Protein AF-C7NSZ3-F1 (afdb_monomer_lite)

Structure (mmCIF, N/CA/C/O backbone):
data_AF-C7NSZ3-F1
#
_entry.id   AF-C7NSZ3-F1
#
loop_
_atom_site.group_PDB
_atom_site.id
_atom_site.type_symbol
_atom_site.label_atom_id
_atom_site.label_alt_id
_atom_site.label_comp_id
_atom_site.label_asym_id
_atom_site.label_entity_id
_atom_site.label_seq_id
_atom_site.pdbx_PDB_ins_code
_atom_site.Cartn_x
_atom_site.Cartn_y
_atom_site.Cartn_z
_atom_site.occupancy
_atom_site.B_iso_or_equiv
_atom_site.auth_seq_id
_atom_site.auth_comp_id
_atom_site.auth_asym_id
_atom_site.auth_atom_id
_atom_site.pdbx_PDB_model_num
ATOM 1 N N . MET A 1 1 ? -11.173 15.236 -11.458 1.00 35.41 1 MET A N 1
ATOM 2 C CA . MET A 1 1 ? -10.555 14.365 -12.477 1.00 35.41 1 MET A CA 1
ATOM 3 C C . MET A 1 1 ? -10.886 12.949 -12.051 1.00 35.41 1 MET A C 1
ATOM 5 O O . MET A 1 1 ? -10.519 12.600 -10.938 1.00 35.41 1 MET A O 1
ATOM 9 N N . SER A 1 2 ? -11.686 12.204 -12.820 1.00 38.69 2 SER A N 1
ATOM 10 C CA . SER A 1 2 ? -11.991 10.809 -12.476 1.00 38.69 2 SER A CA 1
ATOM 11 C C . SER A 1 2 ? -10.701 10.006 -12.573 1.00 38.69 2 SER A C 1
ATOM 13 O O . SER A 1 2 ? -10.133 9.901 -13.657 1.00 38.69 2 SER A O 1
ATOM 15 N N . GLN A 1 3 ? -10.204 9.512 -11.442 1.00 46.88 3 GLN A N 1
ATOM 16 C CA . GLN A 1 3 ? -9.100 8.564 -11.431 1.00 46.88 3 GLN A CA 1
ATOM 17 C C . GLN A 1 3 ? -9.651 7.245 -11.975 1.00 46.88 3 GLN A C 1
ATOM 19 O O . GLN A 1 3 ? -10.515 6.625 -11.355 1.00 46.88 3 GLN A O 1
ATOM 24 N N . ASN A 1 4 ? -9.226 6.868 -13.181 1.00 46.34 4 ASN A N 1
ATOM 25 C CA . ASN A 1 4 ? -9.561 5.569 -13.745 1.00 46.34 4 ASN A CA 1
ATOM 26 C C . ASN A 1 4 ? -8.873 4.509 -12.882 1.00 46.34 4 ASN A C 1
ATOM 28 O O . ASN A 1 4 ? -7.647 4.410 -12.876 1.00 46.34 4 ASN A O 1
ATOM 32 N N . ARG A 1 5 ? -9.676 3.753 -12.130 1.00 49.12 5 ARG A N 1
ATOM 33 C CA . ARG A 1 5 ? -9.263 2.516 -11.465 1.00 49.12 5 ARG A CA 1
ATOM 34 C C . ARG A 1 5 ? -8.541 1.626 -12.492 1.00 49.12 5 ARG A C 1
ATOM 36 O O . ARG A 1 5 ? -9.009 1.576 -13.636 1.00 49.12 5 ARG A O 1
ATOM 43 N N . PRO A 1 6 ? -7.435 0.943 -12.139 1.00 54.84 6 PRO A N 1
ATOM 44 C CA . PRO A 1 6 ? -6.900 -0.103 -13.003 1.00 54.84 6 PRO A CA 1
ATOM 45 C C . PRO A 1 6 ? -8.032 -1.078 -13.349 1.00 54.84 6 PRO A C 1
ATOM 47 O O . PRO A 1 6 ? -8.840 -1.421 -12.486 1.00 54.84 6 PRO A O 1
ATOM 50 N N . ALA A 1 7 ? -8.152 -1.435 -14.630 1.00 50.66 7 ALA A N 1
ATOM 51 C CA . ALA A 1 7 ? -9.248 -2.272 -15.107 1.00 50.66 7 ALA A CA 1
ATOM 52 C C . ALA A 1 7 ? -9.309 -3.574 -14.291 1.00 50.66 7 ALA A C 1
ATOM 54 O O . ALA A 1 7 ? -8.304 -4.279 -14.180 1.00 50.66 7 ALA A O 1
ATOM 55 N N . GLU A 1 8 ? -10.479 -3.867 -13.715 1.00 47.56 8 GLU A N 1
ATOM 56 C CA . GLU A 1 8 ? -10.767 -5.158 -13.086 1.00 47.56 8 GLU A CA 1
ATOM 57 C C . GLU A 1 8 ? -10.523 -6.258 -14.130 1.00 47.56 8 GLU A C 1
ATOM 59 O O . GLU A 1 8 ? -11.119 -6.191 -15.208 1.00 47.56 8 GLU A O 1
ATOM 64 N N . PRO A 1 9 ? -9.626 -7.229 -13.896 1.00 43.59 9 PRO A N 1
ATOM 65 C CA . PRO A 1 9 ? -9.536 -8.380 -14.774 1.00 43.59 9 PRO A CA 1
ATOM 66 C C . PRO A 1 9 ? -10.782 -9.251 -14.600 1.00 43.59 9 PRO A C 1
ATOM 68 O O . PRO A 1 9 ? -11.304 -9.390 -13.492 1.00 43.59 9 PRO A O 1
ATOM 71 N N . ASP A 1 10 ? -11.222 -9.868 -15.694 1.00 39.72 10 ASP A N 1
ATOM 72 C CA . ASP A 1 10 ? -12.120 -11.016 -15.631 1.00 39.72 10 ASP A CA 1
ATOM 73 C C . ASP A 1 10 ? -11.449 -12.099 -14.773 1.00 39.72 10 ASP A C 1
ATOM 75 O O . ASP A 1 10 ? -10.347 -12.563 -15.080 1.00 39.72 10 ASP A O 1
ATOM 79 N N . ILE A 1 11 ? -12.111 -12.483 -13.680 1.00 46.25 11 ILE A N 1
ATOM 80 C CA . ILE A 1 11 ? -11.620 -13.460 -12.692 1.00 46.25 11 ILE A CA 1
ATOM 81 C C . ILE A 1 11 ? -11.313 -14.824 -13.353 1.00 46.25 11 ILE A C 1
AT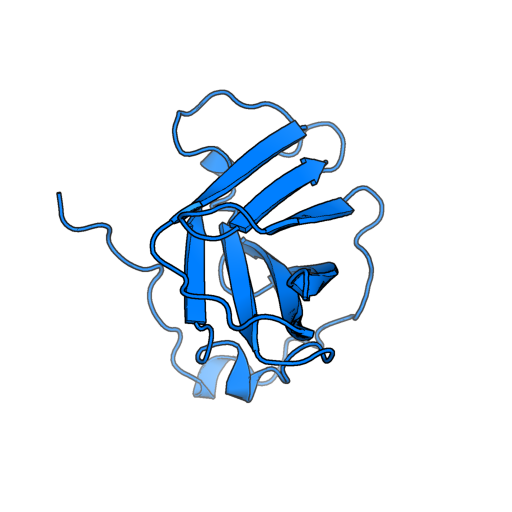OM 83 O O . ILE A 1 11 ? -10.488 -15.585 -12.851 1.00 46.25 11 ILE A O 1
ATOM 87 N N . ASP A 1 12 ? -11.885 -15.094 -14.530 1.00 37.03 12 ASP A N 1
ATOM 88 C CA . ASP A 1 12 ? -11.673 -16.319 -15.308 1.00 37.03 12 ASP A CA 1
ATOM 89 C C . ASP A 1 12 ? -10.321 -16.395 -16.059 1.00 37.03 12 ASP A C 1
ATOM 91 O O . ASP A 1 12 ? -9.962 -17.472 -16.531 1.00 37.03 12 ASP A O 1
ATOM 95 N N . GLU A 1 13 ? -9.527 -15.316 -16.152 1.00 42.22 13 GLU A N 1
ATOM 96 C CA . GLU A 1 13 ? -8.168 -15.363 -16.745 1.00 42.22 13 GLU A CA 1
ATOM 97 C C . GLU A 1 13 ? -7.037 -15.594 -15.718 1.00 42.22 13 GLU A C 1
ATOM 99 O O . GLU A 1 13 ? -5.865 -15.670 -16.091 1.00 42.22 13 GLU A O 1
ATOM 104 N N . LEU A 1 14 ? -7.346 -15.729 -14.422 1.00 43.81 14 LEU A N 1
ATOM 105 C CA . LEU A 1 14 ? -6.336 -15.826 -13.354 1.00 43.81 14 LEU A CA 1
ATOM 106 C C . LEU A 1 14 ? -5.859 -17.257 -13.042 1.00 43.81 14 LEU A C 1
ATOM 108 O O . LEU A 1 14 ? -5.052 -17.449 -12.135 1.00 43.81 14 LEU A O 1
ATOM 112 N N . SER A 1 15 ? -6.281 -18.272 -13.801 1.00 36.31 15 SER A N 1
ATOM 113 C CA . SER A 1 15 ? -6.084 -19.683 -13.430 1.00 36.31 15 SER A CA 1
ATOM 114 C C . SER A 1 15 ? -4.651 -20.235 -13.529 1.00 36.31 15 SER A C 1
ATOM 116 O O . SER A 1 15 ? -4.483 -21.443 -13.395 1.00 36.31 15 SER A O 1
ATOM 118 N N . ASP A 1 16 ? -3.621 -19.417 -13.766 1.00 36.19 16 ASP A N 1
ATOM 119 C CA . ASP A 1 16 ? -2.242 -19.922 -13.919 1.00 36.19 16 ASP A CA 1
ATOM 120 C C . ASP A 1 16 ? -1.144 -19.056 -13.277 1.00 36.19 16 ASP A C 1
ATOM 122 O O . ASP A 1 16 ? 0.047 -19.341 -13.427 1.00 36.19 16 ASP A O 1
ATOM 126 N N . THR A 1 17 ? -1.497 -18.018 -12.511 1.00 33.91 17 THR A N 1
ATOM 127 C CA . THR A 1 17 ? -0.481 -17.238 -11.788 1.00 33.91 17 THR A CA 1
ATOM 128 C C . THR A 1 17 ? -0.414 -17.728 -10.355 1.00 33.91 17 THR A C 1
ATOM 130 O O . THR A 1 17 ? -1.173 -17.302 -9.498 1.00 33.91 17 THR A O 1
ATOM 133 N N . THR A 1 18 ? 0.504 -18.652 -10.079 1.00 32.72 18 THR A N 1
ATOM 134 C CA . THR A 1 18 ? 0.884 -18.957 -8.697 1.00 32.72 18 THR A CA 1
ATOM 135 C C . THR A 1 18 ? 1.414 -17.669 -8.063 1.00 32.72 18 THR A C 1
ATOM 137 O O . THR A 1 18 ? 2.542 -17.270 -8.366 1.00 32.72 18 THR A O 1
ATOM 140 N N . VAL A 1 19 ? 0.628 -17.012 -7.202 1.00 37.75 19 VAL A N 1
ATOM 141 C CA . VAL A 1 19 ? 1.117 -15.915 -6.362 1.00 37.75 19 VAL A CA 1
ATOM 142 C C . VAL A 1 19 ? 2.162 -16.510 -5.430 1.00 37.75 19 VAL A C 1
ATOM 144 O O . VAL A 1 19 ? 1.874 -17.180 -4.440 1.00 37.75 19 VAL A O 1
ATOM 147 N N . GLN A 1 20 ? 3.433 -16.347 -5.791 1.00 34.34 20 GLN A N 1
ATOM 148 C CA . GLN A 1 20 ? 4.486 -16.582 -4.825 1.00 34.34 20 GLN A CA 1
ATOM 149 C C . GLN A 1 20 ? 4.372 -15.457 -3.801 1.00 34.34 20 GLN A C 1
ATOM 151 O O . GLN A 1 20 ? 4.587 -14.303 -4.156 1.00 34.34 20 GLN A O 1
ATOM 156 N N . HIS A 1 21 ? 4.141 -15.797 -2.528 1.00 38.66 21 HIS A N 1
ATOM 157 C CA . HIS A 1 21 ? 4.502 -14.969 -1.368 1.00 38.66 21 HIS A CA 1
ATOM 158 C C . HIS A 1 21 ? 6.031 -14.774 -1.296 1.00 38.66 21 HIS A C 1
ATOM 160 O O . HIS A 1 21 ? 6.687 -15.053 -0.293 1.00 38.66 21 HIS A O 1
ATOM 166 N N . LYS A 1 22 ? 6.641 -14.358 -2.404 1.00 39.41 22 LYS A N 1
ATOM 167 C CA . LYS A 1 22 ? 7.969 -13.791 -2.427 1.00 39.41 22 LYS A CA 1
ATOM 168 C C . LYS A 1 22 ? 7.767 -12.341 -2.043 1.00 39.41 22 LYS A C 1
ATOM 170 O O . LYS A 1 22 ? 7.246 -11.568 -2.835 1.00 39.41 22 LYS A O 1
ATOM 175 N N . THR A 1 23 ? 8.265 -11.966 -0.873 1.00 47.91 23 THR A N 1
ATOM 176 C CA . THR A 1 23 ? 8.949 -10.681 -0.765 1.00 47.91 23 THR A CA 1
ATOM 177 C C . THR A 1 23 ? 9.911 -10.621 -1.951 1.00 47.91 23 THR A C 1
ATOM 179 O O . THR A 1 23 ? 10.930 -11.319 -1.982 1.00 47.91 23 THR A O 1
ATOM 182 N N . GLY A 1 24 ? 9.504 -9.936 -3.023 1.00 50.69 24 GLY A N 1
ATOM 183 C CA . GLY A 1 24 ? 10.317 -9.829 -4.225 1.00 50.69 24 GLY A CA 1
ATOM 184 C C . GLY A 1 24 ? 11.647 -9.247 -3.781 1.00 50.69 24 GLY A C 1
ATOM 185 O O . GLY A 1 24 ? 11.653 -8.239 -3.084 1.00 50.69 24 GLY A O 1
ATOM 186 N N . SER A 1 25 ? 12.762 -9.916 -4.071 1.00 65.19 25 SER A N 1
ATOM 187 C CA . SER A 1 25 ? 14.085 -9.502 -3.600 1.00 65.19 25 SER A CA 1
ATOM 188 C C . SER A 1 25 ? 14.354 -8.049 -4.017 1.00 65.19 25 SER A C 1
ATOM 190 O O . SER A 1 25 ? 14.699 -7.810 -5.172 1.00 65.19 25 SER A O 1
ATOM 192 N N . GLY A 1 26 ? 14.140 -7.108 -3.089 1.00 83.19 26 GLY A N 1
ATOM 193 C CA . GLY A 1 26 ? 14.292 -5.662 -3.275 1.00 83.19 26 GLY A CA 1
ATOM 194 C C . GLY A 1 26 ? 13.029 -4.800 -3.100 1.00 83.19 26 GLY A C 1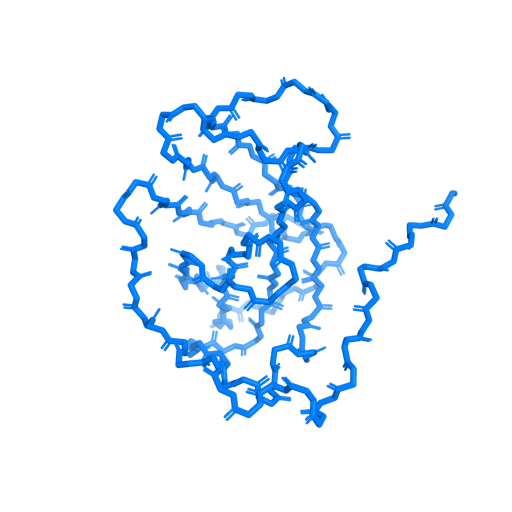
ATOM 195 O O . GLY A 1 26 ? 13.174 -3.586 -3.091 1.00 83.19 26 GLY A O 1
ATOM 196 N N . TYR A 1 27 ? 11.825 -5.365 -2.934 1.00 91.81 27 TYR A N 1
ATOM 197 C CA . TYR A 1 27 ? 10.632 -4.585 -2.565 1.00 91.81 27 TYR A CA 1
ATOM 198 C C . TYR A 1 27 ? 10.428 -4.572 -1.051 1.00 91.81 27 TYR A C 1
ATOM 200 O O . TYR A 1 27 ? 10.509 -5.616 -0.398 1.00 91.81 27 TYR A O 1
ATOM 208 N N . SER A 1 28 ? 10.104 -3.410 -0.492 1.00 93.25 28 SER A N 1
ATOM 209 C CA . SER A 1 28 ? 9.639 -3.297 0.888 1.00 93.25 28 SER A CA 1
ATOM 210 C C . SER A 1 28 ? 8.629 -2.168 1.044 1.00 93.25 28 SER A C 1
ATOM 212 O O . SER A 1 28 ? 8.641 -1.197 0.285 1.00 93.25 28 SER A O 1
ATOM 214 N N . ILE A 1 29 ? 7.747 -2.310 2.031 1.00 94.75 29 ILE A N 1
ATOM 215 C CA . ILE A 1 29 ? 6.859 -1.237 2.467 1.00 94.75 29 ILE A CA 1
ATOM 216 C C . ILE A 1 29 ? 6.858 -1.136 3.987 1.00 94.75 29 ILE A C 1
ATOM 218 O O . ILE A 1 29 ? 7.087 -2.119 4.691 1.00 94.75 29 ILE A O 1
ATOM 222 N N . THR A 1 30 ? 6.605 0.064 4.496 1.00 94.12 30 THR A N 1
ATOM 223 C CA . THR A 1 30 ? 6.333 0.298 5.915 1.00 94.12 30 THR A CA 1
ATOM 224 C C . THR A 1 30 ? 5.237 1.337 6.052 1.00 94.12 30 THR A C 1
ATOM 226 O O . THR A 1 30 ? 5.342 2.450 5.528 1.00 94.12 30 THR A O 1
ATOM 229 N N . GLY A 1 31 ? 4.172 0.961 6.747 1.00 92.81 31 GLY A N 1
ATOM 230 C CA . GLY A 1 31 ? 2.989 1.783 6.933 1.00 92.81 31 GLY A CA 1
ATOM 231 C C . GLY A 1 31 ? 2.920 2.519 8.258 1.00 92.81 31 GLY A C 1
ATOM 232 O O . GLY A 1 31 ? 3.472 2.093 9.268 1.00 92.81 31 GLY A O 1
ATOM 233 N N . HIS A 1 32 ? 2.140 3.593 8.273 1.00 90.44 32 HIS A N 1
ATOM 234 C CA . HIS A 1 32 ? 1.536 4.135 9.484 1.00 90.44 32 HIS A CA 1
ATOM 235 C C . HIS A 1 32 ? 0.183 4.773 9.161 1.00 90.44 32 HIS A C 1
ATOM 237 O O . HIS A 1 32 ? -0.080 5.187 8.028 1.00 90.4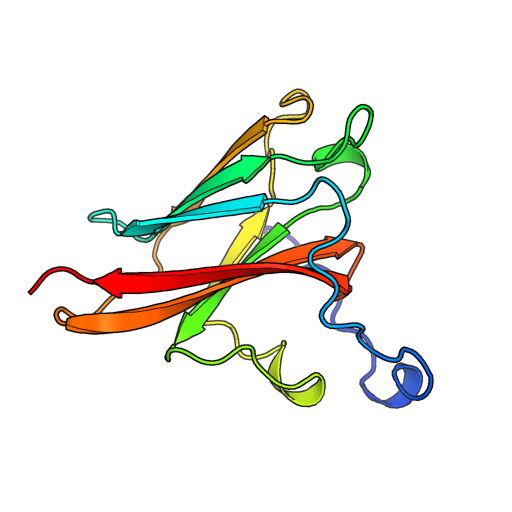4 32 HIS A O 1
ATOM 243 N N . THR A 1 33 ? -0.682 4.852 10.166 1.00 92.50 33 THR A N 1
ATOM 244 C CA . THR A 1 33 ? -1.939 5.598 10.078 1.00 92.50 33 THR A CA 1
ATOM 245 C C . THR A 1 33 ? -1.673 7.100 10.157 1.00 92.50 33 THR A C 1
ATOM 247 O O . THR A 1 33 ? -0.763 7.550 10.856 1.00 92.50 33 THR A O 1
ATOM 250 N N . THR A 1 34 ? -2.498 7.881 9.473 1.00 89.50 34 THR A N 1
ATOM 251 C CA . THR A 1 34 ? -2.563 9.346 9.559 1.00 89.50 34 THR A CA 1
ATOM 252 C C . THR A 1 34 ? -4.005 9.755 9.829 1.00 89.50 34 THR A C 1
ATOM 254 O O . THR A 1 34 ? -4.903 8.964 9.563 1.00 89.50 34 THR A O 1
ATOM 257 N N . ASP A 1 35 ? -4.256 10.984 10.286 1.00 84.38 35 ASP A N 1
ATOM 258 C CA . ASP A 1 35 ? -5.623 11.466 10.568 1.00 84.38 35 ASP A CA 1
ATOM 259 C C . ASP A 1 35 ? -6.591 11.271 9.383 1.00 84.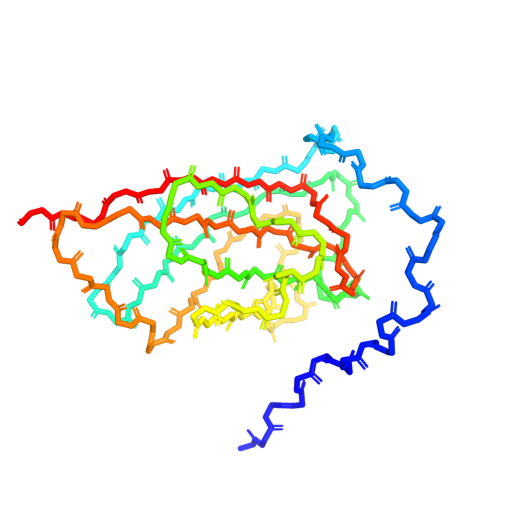38 35 ASP A C 1
ATOM 261 O O . ASP A 1 35 ? -7.773 10.992 9.576 1.00 84.38 35 ASP A O 1
ATOM 265 N N . ASP A 1 36 ? -6.069 11.348 8.155 1.00 84.06 36 ASP A N 1
ATOM 266 C CA . ASP A 1 36 ? -6.842 11.263 6.916 1.00 84.06 36 ASP A CA 1
ATOM 267 C C . ASP A 1 36 ? -6.702 9.911 6.185 1.00 84.06 36 ASP A C 1
ATOM 269 O O . ASP A 1 36 ? -7.213 9.769 5.071 1.00 84.06 36 ASP A O 1
ATOM 273 N N . GLY A 1 37 ? -6.014 8.911 6.753 1.00 92.62 37 GLY A N 1
ATOM 274 C CA . GLY A 1 37 ? -5.872 7.584 6.143 1.00 92.62 37 GLY A CA 1
ATOM 275 C C . GLY A 1 37 ? -4.570 6.864 6.488 1.00 92.62 37 GLY A C 1
ATOM 276 O O . GLY A 1 37 ? -4.284 6.596 7.653 1.00 92.62 37 GLY A O 1
ATOM 277 N N . PHE A 1 38 ? -3.800 6.496 5.460 1.00 92.81 38 PHE A N 1
ATOM 278 C CA . PHE A 1 38 ? -2.552 5.738 5.605 1.00 92.81 38 PHE A CA 1
ATOM 279 C C . PHE A 1 38 ? -1.424 6.406 4.827 1.00 92.81 38 PHE A C 1
ATOM 281 O O . PHE A 1 38 ? -1.630 6.904 3.719 1.00 92.81 38 PHE A O 1
ATOM 288 N N . ALA A 1 39 ? -0.220 6.380 5.384 1.00 92.50 39 ALA A N 1
ATOM 289 C CA . ALA A 1 39 ? 1.000 6.752 4.689 1.00 92.50 39 ALA A CA 1
ATOM 290 C C . ALA A 1 39 ? 1.937 5.546 4.654 1.00 92.50 39 ALA A C 1
ATOM 292 O O . ALA A 1 39 ? 2.238 4.937 5.682 1.00 92.50 39 ALA A O 1
ATOM 293 N N . VAL A 1 40 ? 2.382 5.198 3.450 1.00 94.62 40 VAL A N 1
ATOM 294 C CA . VAL A 1 40 ? 3.176 4.001 3.192 1.00 94.62 40 VAL A CA 1
ATOM 295 C C . VAL A 1 40 ? 4.487 4.421 2.559 1.00 94.62 40 VAL A C 1
ATOM 297 O O . VAL A 1 40 ? 4.514 4.922 1.435 1.00 94.62 40 VAL A O 1
ATOM 300 N N . HIS A 1 41 ? 5.575 4.240 3.301 1.00 93.44 41 HIS A N 1
ATOM 301 C CA . HIS A 1 41 ? 6.909 4.321 2.733 1.00 93.44 41 HIS A CA 1
ATOM 302 C C . HIS A 1 41 ? 7.153 3.065 1.903 1.00 93.44 41 HIS A C 1
ATOM 304 O O . HIS A 1 41 ? 6.864 1.966 2.375 1.00 93.44 41 HIS A O 1
ATOM 310 N N . TYR A 1 42 ? 7.669 3.220 0.691 1.00 92.44 42 TYR A N 1
ATOM 311 C CA . TYR A 1 42 ? 8.005 2.109 -0.187 1.00 92.44 42 TYR A CA 1
ATOM 312 C C . TYR A 1 42 ? 9.456 2.201 -0.648 1.00 92.44 42 TYR A C 1
ATOM 314 O O . TYR A 1 42 ? 10.024 3.287 -0.800 1.00 92.44 42 TYR A O 1
ATOM 322 N N . GLU A 1 43 ? 10.029 1.037 -0.911 1.00 92.31 43 GLU A N 1
ATOM 323 C CA . GLU A 1 43 ? 11.312 0.855 -1.573 1.00 92.31 43 GLU A CA 1
ATOM 324 C C . GLU A 1 43 ? 11.147 -0.244 -2.622 1.00 92.31 43 GLU A C 1
ATOM 326 O O . GLU A 1 43 ? 10.503 -1.265 -2.367 1.00 92.31 43 GLU A O 1
ATOM 331 N N . THR A 1 44 ? 11.687 -0.022 -3.813 1.00 91.44 44 THR A N 1
ATOM 332 C CA . THR A 1 44 ? 11.665 -0.966 -4.930 1.00 91.44 44 THR A CA 1
ATOM 333 C C . THR A 1 44 ? 13.093 -1.344 -5.319 1.00 91.44 44 THR A C 1
ATOM 335 O O . THR A 1 44 ? 14.026 -0.600 -5.012 1.00 91.44 44 THR A O 1
ATOM 338 N N . PRO A 1 45 ? 13.302 -2.457 -6.045 1.00 90.69 45 PRO A N 1
ATOM 339 C CA . PRO A 1 45 ? 14.622 -2.817 -6.540 1.00 90.69 45 PRO A CA 1
ATOM 340 C C . PRO A 1 45 ? 15.257 -1.694 -7.368 1.00 90.69 45 PRO A C 1
ATOM 342 O O . PRO A 1 45 ? 14.565 -0.935 -8.053 1.00 90.69 45 PRO A O 1
ATOM 345 N N . ASP A 1 46 ? 16.590 -1.641 -7.365 1.00 79.62 46 ASP A N 1
ATOM 346 C CA . ASP A 1 46 ? 17.349 -0.717 -8.206 1.00 79.62 46 ASP A CA 1
ATOM 347 C C . ASP A 1 46 ? 16.873 -0.793 -9.668 1.00 79.62 46 ASP A C 1
ATOM 349 O O . ASP A 1 46 ? 16.874 -1.866 -10.276 1.00 79.62 46 ASP A O 1
ATOM 353 N N . ARG A 1 47 ? 16.560 0.375 -10.252 1.00 81.75 47 ARG A N 1
ATOM 354 C CA . ARG A 1 47 ? 16.058 0.585 -11.632 1.00 81.75 47 ARG A CA 1
ATOM 355 C C . ARG A 1 47 ? 14.581 0.269 -11.874 1.00 81.75 47 ARG A C 1
ATOM 357 O O . ARG A 1 47 ? 14.149 0.443 -13.010 1.00 81.75 47 ARG A O 1
ATOM 364 N N . HIS A 1 48 ? 13.836 -0.157 -10.861 1.00 88.06 48 HIS A N 1
ATOM 365 C CA . HIS A 1 48 ? 12.378 -0.205 -10.946 1.00 88.06 48 HIS A CA 1
ATOM 366 C C . HIS A 1 48 ? 11.804 1.216 -10.896 1.00 88.06 48 HIS A C 1
ATOM 368 O O . HIS A 1 48 ? 12.294 2.044 -10.122 1.00 88.06 48 HIS A O 1
ATOM 374 N N . GLU A 1 49 ? 10.815 1.508 -11.740 1.00 86.62 49 GLU A N 1
ATOM 375 C CA . GLU A 1 49 ? 10.186 2.829 -11.834 1.00 86.62 49 GLU A CA 1
ATOM 376 C C . GLU A 1 49 ? 8.679 2.676 -11.564 1.00 86.62 49 GLU A C 1
ATOM 378 O O . GLU A 1 49 ? 7.929 2.339 -12.483 1.00 86.62 49 GLU A O 1
ATOM 383 N N . PRO A 1 50 ? 8.214 2.944 -10.327 1.00 89.00 50 PRO A N 1
ATOM 384 C CA . PRO A 1 50 ? 6.824 2.729 -9.937 1.00 89.00 50 PRO A CA 1
ATOM 385 C C . PRO A 1 50 ? 5.764 3.385 -10.842 1.00 89.00 50 PRO A C 1
ATOM 387 O O . PRO A 1 50 ? 4.733 2.781 -11.127 1.00 89.00 50 PRO A O 1
ATOM 390 N N . TYR A 1 51 ? 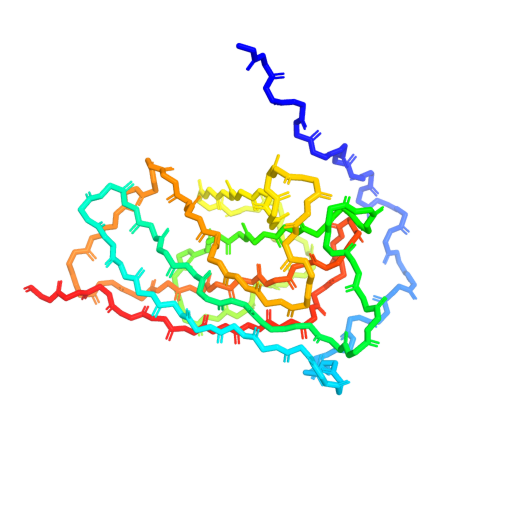5.980 4.614 -11.313 1.00 84.56 51 TYR A N 1
ATOM 391 C CA . TYR A 1 51 ? 5.021 5.293 -12.182 1.00 84.56 51 TYR A CA 1
ATOM 392 C C . TYR A 1 51 ? 4.932 4.616 -13.557 1.00 84.56 51 TYR A C 1
ATOM 394 O O . TYR A 1 51 ? 3.838 4.306 -14.028 1.00 84.56 51 TYR A O 1
ATOM 402 N N . GLY A 1 52 ? 6.076 4.350 -14.190 1.00 82.56 52 GLY A N 1
ATOM 403 C CA . GLY A 1 52 ? 6.161 3.656 -15.476 1.00 82.56 52 GLY A CA 1
ATOM 404 C C . GLY A 1 52 ? 5.620 2.224 -15.441 1.00 82.56 52 GLY A C 1
ATOM 405 O O . GLY A 1 52 ? 5.032 1.773 -16.429 1.00 82.56 52 GLY A O 1
ATOM 406 N N . ASP A 1 53 ? 5.769 1.547 -14.302 1.00 85.62 53 ASP A N 1
ATOM 407 C CA . ASP A 1 53 ? 5.346 0.160 -14.085 1.00 85.62 53 ASP A CA 1
ATOM 408 C C . ASP A 1 53 ? 3.928 0.026 -13.487 1.00 85.62 53 ASP A C 1
ATOM 410 O O . ASP A 1 53 ? 3.427 -1.089 -13.312 1.00 85.62 53 ASP A O 1
ATOM 414 N N . TRP A 1 54 ? 3.222 1.152 -13.291 1.00 89.06 54 TRP A N 1
ATOM 415 C CA . TRP A 1 54 ? 1.842 1.211 -12.782 1.00 89.06 54 TRP A CA 1
ATOM 416 C C . TRP A 1 54 ? 1.689 0.538 -11.419 1.00 89.06 54 TRP A C 1
ATOM 418 O O . TRP A 1 54 ? 0.776 -0.257 -11.175 1.00 89.06 54 TRP A O 1
ATOM 428 N N . ASP A 1 55 ? 2.610 0.873 -10.534 1.00 92.62 55 ASP A N 1
ATOM 429 C CA . ASP A 1 55 ? 2.688 0.366 -9.181 1.00 92.62 55 ASP A CA 1
ATOM 430 C C . ASP A 1 55 ? 1.697 1.071 -8.262 1.00 92.62 55 ASP A C 1
ATOM 432 O O . ASP A 1 55 ? 1.479 2.284 -8.340 1.00 92.62 55 ASP A O 1
ATOM 436 N N . TRP A 1 56 ? 1.096 0.318 -7.350 1.00 94.31 56 TRP A N 1
ATOM 437 C CA . TRP A 1 56 ? 0.068 0.851 -6.469 1.00 94.31 56 TRP A CA 1
ATOM 438 C C . TRP A 1 56 ? -0.018 0.084 -5.157 1.00 94.31 56 TRP A C 1
ATOM 440 O O . TRP A 1 56 ? 0.402 -1.068 -5.045 1.00 94.31 56 TRP A O 1
ATOM 450 N N . ILE A 1 57 ? -0.556 0.748 -4.138 1.00 95.44 57 ILE A N 1
ATOM 451 C CA . ILE A 1 57 ? -0.680 0.195 -2.792 1.00 95.44 57 ILE A CA 1
ATOM 452 C C . ILE A 1 57 ? -2.141 0.255 -2.367 1.00 95.44 57 ILE A C 1
ATOM 454 O O . ILE A 1 57 ? -2.803 1.285 -2.520 1.00 95.44 57 ILE A O 1
ATOM 458 N N . ALA A 1 58 ? -2.628 -0.850 -1.810 1.00 95.81 58 ALA A N 1
ATOM 459 C CA . ALA A 1 58 ? -3.975 -0.978 -1.275 1.00 95.81 58 ALA A CA 1
ATOM 460 C C . ALA A 1 58 ? -3.960 -1.262 0.228 1.00 95.81 58 ALA A C 1
ATOM 462 O O . ALA A 1 58 ? -2.984 -1.789 0.767 1.00 95.81 58 ALA A O 1
ATOM 463 N N . VAL A 1 59 ? -5.070 -0.937 0.886 1.00 95.69 59 VAL A N 1
ATOM 464 C CA . VAL A 1 59 ? -5.310 -1.217 2.305 1.00 95.69 59 VAL A CA 1
ATOM 465 C C . VAL A 1 59 ? -6.468 -2.191 2.440 1.00 95.69 59 VAL A C 1
ATOM 467 O O . VAL A 1 59 ? -7.547 -1.943 1.906 1.00 95.69 59 VAL A O 1
ATOM 470 N N . TYR A 1 60 ? -6.276 -3.243 3.222 1.00 95.69 60 TYR A N 1
ATOM 471 C CA . TYR A 1 60 ? -7.299 -4.211 3.598 1.00 95.69 60 TYR A CA 1
ATOM 472 C C . TYR A 1 60 ? -7.520 -4.162 5.106 1.00 95.69 60 TYR A C 1
ATOM 474 O O . TYR A 1 60 ? -6.618 -3.816 5.871 1.00 95.69 60 TYR A O 1
ATOM 482 N N . ARG A 1 61 ? -8.734 -4.497 5.542 1.00 94.44 61 ARG A N 1
ATOM 483 C CA . ARG A 1 61 ? -9.035 -4.675 6.966 1.00 94.44 61 ARG A CA 1
ATOM 484 C C . ARG A 1 61 ? -8.530 -6.048 7.408 1.00 94.44 61 ARG A C 1
ATOM 486 O O . ARG A 1 61 ? -8.737 -7.020 6.691 1.00 94.44 61 ARG A O 1
ATOM 493 N N . GLY A 1 62 ? -7.950 -6.125 8.601 1.00 93.94 62 GLY A N 1
ATOM 494 C CA . GLY A 1 62 ? -7.413 -7.358 9.168 1.00 93.94 62 GLY A CA 1
ATOM 495 C C . GLY A 1 62 ? -5.887 -7.395 9.160 1.00 93.94 62 GLY A C 1
ATOM 496 O O . GLY A 1 62 ? -5.221 -6.406 8.873 1.00 93.94 62 GLY A O 1
ATOM 497 N N . ASN A 1 63 ? -5.341 -8.542 9.542 1.00 92.12 63 ASN A N 1
ATOM 498 C CA . ASN A 1 63 ? -3.908 -8.798 9.686 1.00 92.12 63 ASN A CA 1
ATOM 499 C C . ASN A 1 63 ? -3.415 -9.907 8.742 1.00 92.12 63 ASN A C 1
ATOM 501 O O . ASN A 1 63 ? -2.358 -10.494 8.978 1.00 92.12 63 ASN A O 1
ATOM 505 N N . GLU A 1 64 ? -4.196 -10.214 7.711 1.00 88.69 64 GLU A N 1
ATOM 506 C CA . GLU A 1 64 ? -3.933 -11.285 6.760 1.00 88.69 64 GLU A CA 1
ATOM 507 C C . GLU A 1 64 ? -3.856 -10.716 5.345 1.00 88.69 64 GLU A C 1
ATOM 509 O O . GLU A 1 64 ? -4.577 -9.786 4.977 1.00 88.69 64 GLU A O 1
ATOM 514 N N . VAL A 1 65 ? -2.949 -11.283 4.551 1.00 85.44 65 VAL A N 1
ATOM 515 C CA . VAL A 1 65 ? -2.888 -10.996 3.118 1.00 85.44 65 VAL A CA 1
ATOM 516 C C . VAL A 1 65 ? -4.131 -11.620 2.475 1.00 85.44 65 VAL A C 1
ATOM 518 O O . VAL A 1 65 ? -4.378 -12.800 2.727 1.00 85.44 65 VAL A O 1
ATOM 521 N N . PRO A 1 66 ? -4.917 -10.870 1.684 1.00 85.69 66 PRO A N 1
ATOM 522 C CA . PRO A 1 66 ? -6.099 -11.422 1.032 1.00 85.69 66 PRO A CA 1
ATOM 523 C C . PRO A 1 66 ? -5.728 -12.530 0.044 1.00 85.69 66 PRO A C 1
ATOM 525 O O . PRO A 1 66 ? -4.702 -12.439 -0.633 1.00 85.69 66 PRO A O 1
ATOM 528 N N . ASP A 1 67 ? -6.601 -13.527 -0.082 1.00 87.38 67 ASP A N 1
ATOM 529 C CA . ASP A 1 67 ? -6.524 -14.514 -1.159 1.00 87.38 67 ASP A CA 1
ATOM 530 C C . ASP A 1 67 ? -6.790 -13.853 -2.527 1.00 87.38 67 ASP A C 1
ATOM 532 O O . ASP A 1 67 ? -7.414 -12.794 -2.615 1.00 87.38 67 ASP A O 1
ATOM 536 N N . ASP A 1 68 ? -6.379 -14.506 -3.620 1.00 81.62 68 ASP A N 1
ATOM 537 C CA . ASP A 1 68 ? -6.478 -13.970 -4.990 1.00 81.62 68 ASP A CA 1
ATOM 538 C C . ASP A 1 68 ? -7.895 -13.512 -5.376 1.00 81.62 68 ASP A C 1
ATOM 540 O O . ASP A 1 68 ? -8.069 -12.494 -6.048 1.00 81.62 68 ASP A O 1
ATOM 544 N N . ALA A 1 69 ? -8.919 -14.241 -4.923 1.00 85.25 69 ALA A N 1
ATOM 545 C CA . ALA A 1 69 ? -10.322 -13.909 -5.174 1.00 85.25 69 ALA A CA 1
ATOM 546 C C . ALA A 1 69 ? -10.783 -12.631 -4.445 1.00 85.25 69 ALA A C 1
ATOM 548 O O . ALA A 1 69 ? -11.767 -12.014 -4.854 1.00 85.25 69 ALA A O 1
ATOM 549 N N . ASP A 1 70 ? -10.065 -12.228 -3.394 1.00 88.00 70 ASP A N 1
ATOM 550 C CA . ASP A 1 70 ? -10.408 -11.128 -2.494 1.00 88.00 70 ASP A CA 1
ATOM 551 C C . ASP A 1 70 ? -9.507 -9.898 -2.654 1.00 88.00 70 ASP A C 1
ATOM 553 O O . ASP A 1 70 ? -9.745 -8.876 -2.007 1.00 88.00 70 ASP A O 1
ATOM 557 N N . LEU A 1 71 ? -8.526 -9.921 -3.563 1.00 88.88 71 LEU A N 1
ATOM 558 C CA . LEU A 1 71 ? -7.695 -8.746 -3.851 1.00 88.88 71 LEU A CA 1
ATOM 559 C C . LEU A 1 71 ? -8.551 -7.542 -4.310 1.00 88.88 71 LEU A C 1
ATOM 561 O O . LEU A 1 71 ? -8.248 -6.390 -4.018 1.00 88.88 71 LEU A O 1
ATOM 565 N N . GLY A 1 72 ? -9.706 -7.779 -4.937 1.00 88.75 72 GLY A N 1
ATOM 566 C CA . GLY A 1 72 ? -10.666 -6.723 -5.288 1.00 88.75 72 GLY A CA 1
ATOM 567 C C . GLY A 1 72 ? -11.303 -5.981 -4.101 1.00 88.75 72 GLY A C 1
ATOM 568 O O . GLY A 1 72 ? -11.858 -4.901 -4.300 1.00 88.75 72 GLY A O 1
ATOM 569 N N . ASN A 1 73 ? -11.222 -6.530 -2.884 1.00 92.00 73 ASN A N 1
ATOM 570 C CA . ASN A 1 73 ? -11.990 -6.103 -1.708 1.00 92.00 73 ASN A CA 1
ATOM 571 C C . ASN A 1 73 ? -11.214 -5.157 -0.769 1.00 92.00 73 ASN A C 1
ATOM 573 O O . ASN A 1 73 ? -11.442 -5.142 0.443 1.00 92.00 73 ASN A O 1
ATOM 577 N N . TYR A 1 74 ? -10.291 -4.356 -1.305 1.00 93.19 74 TYR A N 1
ATOM 578 C CA . TYR A 1 74 ? -9.581 -3.342 -0.523 1.00 93.19 74 TYR A CA 1
ATOM 579 C C . TYR A 1 74 ? -10.527 -2.239 -0.008 1.00 93.19 74 TYR A C 1
ATOM 581 O O . TYR A 1 74 ? -11.520 -1.885 -0.641 1.00 93.19 74 TYR A O 1
ATOM 589 N N . ILE A 1 75 ? -10.179 -1.629 1.130 1.00 93.00 75 ILE A N 1
ATOM 590 C CA . ILE A 1 75 ? -10.856 -0.444 1.685 1.00 93.00 75 ILE A CA 1
ATOM 591 C C . ILE A 1 75 ? -10.636 0.750 0.758 1.00 93.00 75 ILE A C 1
ATOM 593 O O . ILE A 1 75 ? -11.568 1.466 0.396 1.00 93.00 75 ILE A O 1
ATOM 597 N N . ASN A 1 76 ? -9.369 0.988 0.417 1.00 94.75 76 ASN A N 1
ATOM 598 C CA . ASN A 1 76 ? -8.942 2.050 -0.477 1.00 94.75 76 ASN A CA 1
ATOM 599 C C . ASN A 1 76 ? -7.528 1.763 -1.000 1.00 94.75 76 ASN A C 1
ATOM 601 O O . ASN A 1 76 ? -6.860 0.835 -0.541 1.00 94.75 76 ASN A O 1
ATOM 605 N N . TRP A 1 77 ? -7.068 2.572 -1.945 1.00 94.00 77 TRP A N 1
ATOM 606 C CA . TRP A 1 77 ? -5.779 2.415 -2.600 1.00 94.00 77 TRP A CA 1
ATOM 607 C C . TRP A 1 77 ? -5.255 3.755 -3.115 1.00 94.00 77 TRP A C 1
ATOM 609 O O . TRP A 1 77 ? -5.995 4.737 -3.205 1.00 94.00 77 TRP A O 1
ATOM 619 N N . ASN A 1 78 ? -3.973 3.802 -3.46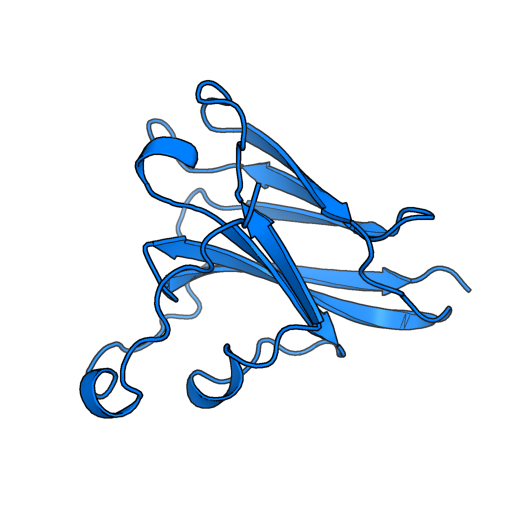3 1.00 93.31 78 ASN A N 1
ATOM 620 C CA . ASN A 1 78 ? -3.427 4.883 -4.271 1.00 93.31 78 ASN A CA 1
ATOM 621 C C . ASN A 1 78 ? -2.252 4.393 -5.123 1.00 93.31 78 ASN A C 1
ATOM 623 O O . ASN A 1 78 ? -1.603 3.398 -4.798 1.00 93.31 78 ASN A O 1
ATOM 627 N N . TRP A 1 79 ? -1.970 5.123 -6.198 1.00 92.00 79 TRP A N 1
ATOM 628 C CA . TRP A 1 79 ? -0.770 4.917 -6.995 1.00 92.00 79 TRP A CA 1
ATOM 629 C C . TRP A 1 79 ? 0.478 5.192 -6.169 1.00 92.00 79 TRP A C 1
ATOM 631 O O . TRP A 1 79 ? 0.569 6.179 -5.427 1.00 92.00 79 TRP A O 1
ATOM 641 N N . THR A 1 80 ? 1.470 4.342 -6.368 1.00 90.69 80 THR A N 1
ATOM 642 C CA . THR A 1 80 ? 2.833 4.644 -5.986 1.00 90.69 80 THR A CA 1
ATOM 643 C C . THR A 1 80 ? 3.353 5.702 -6.954 1.00 90.69 80 THR A C 1
ATOM 645 O O . THR A 1 80 ? 3.193 5.581 -8.161 1.00 90.69 80 THR A O 1
ATOM 648 N N . CYS A 1 81 ? 3.968 6.765 -6.434 1.00 83.94 81 CYS A N 1
ATOM 649 C CA . CYS A 1 81 ? 4.527 7.839 -7.256 1.00 83.94 81 CYS A CA 1
ATOM 650 C C . CYS A 1 81 ? 3.529 8.521 -8.225 1.00 83.94 81 CYS A C 1
ATOM 652 O O . CYS A 1 81 ? 3.683 8.442 -9.438 1.00 83.94 81 CYS A O 1
ATOM 654 N N . PRO A 1 82 ? 2.538 9.293 -7.747 1.00 68.00 82 PRO A N 1
ATOM 655 C CA . PRO A 1 82 ? 1.582 9.957 -8.642 1.00 68.00 82 PRO A CA 1
ATOM 656 C C . PRO A 1 82 ? 2.195 11.059 -9.535 1.00 68.00 82 PRO A C 1
ATOM 658 O O . PRO A 1 82 ? 1.521 11.548 -10.437 1.00 68.00 82 PRO A O 1
ATOM 661 N N . ASN A 1 83 ? 3.443 11.472 -9.283 1.00 67.88 83 ASN A N 1
ATOM 662 C CA . ASN A 1 83 ? 4.103 12.597 -9.948 1.00 67.88 83 ASN A CA 1
ATOM 663 C C . ASN A 1 83 ? 5.371 12.158 -10.705 1.00 67.88 83 ASN A C 1
ATOM 665 O O . ASN A 1 83 ? 6.430 12.681 -10.391 1.00 67.88 83 ASN A O 1
ATOM 669 N N . GLU A 1 84 ? 5.286 11.208 -11.644 1.00 68.06 84 GLU A N 1
ATOM 670 C CA . GLU A 1 84 ? 6.244 10.893 -12.742 1.00 68.06 84 GLU A CA 1
ATOM 671 C C . GLU A 1 84 ? 7.765 10.732 -12.445 1.00 68.06 84 GLU A C 1
ATOM 673 O O . GLU A 1 84 ? 8.515 10.355 -13.341 1.00 68.06 84 GLU A O 1
ATOM 678 N N . GLN A 1 85 ? 8.273 11.023 -11.241 1.00 66.62 85 GLN A N 1
ATOM 679 C CA . GLN A 1 85 ? 9.700 11.088 -10.895 1.00 66.62 85 GLN A CA 1
ATOM 680 C C . GLN A 1 85 ? 9.939 10.823 -9.398 1.00 66.62 85 GLN A C 1
ATOM 682 O O . GLN A 1 85 ? 10.347 11.720 -8.657 1.00 66.62 85 GLN A O 1
ATOM 687 N N . CYS A 1 86 ? 9.714 9.594 -8.934 1.00 75.06 86 CYS A N 1
ATOM 688 C CA . CYS A 1 86 ? 9.982 9.230 -7.530 1.00 75.06 86 CYS A CA 1
ATOM 689 C C . CYS A 1 86 ? 11.196 8.317 -7.357 1.00 75.06 86 CYS A C 1
ATOM 691 O O . CYS A 1 86 ? 11.658 8.116 -6.240 1.00 75.06 86 CYS A O 1
ATOM 693 N N . GLY A 1 87 ? 11.771 7.809 -8.452 1.00 84.06 87 GLY A N 1
ATOM 694 C CA . GLY A 1 87 ? 12.859 6.840 -8.366 1.00 84.06 87 GLY A CA 1
ATOM 695 C C . GLY A 1 87 ? 12.397 5.552 -7.680 1.00 84.06 87 GLY A C 1
ATOM 696 O O . GLY A 1 87 ? 11.256 5.142 -7.846 1.00 84.06 87 GLY A O 1
ATOM 697 N N . HIS A 1 88 ? 13.284 4.927 -6.905 1.00 87.62 88 HIS A N 1
ATOM 698 C CA . HIS A 1 88 ? 13.050 3.615 -6.288 1.00 87.62 88 HIS A CA 1
ATOM 699 C C . HIS A 1 88 ? 12.536 3.689 -4.839 1.00 87.62 88 HIS A C 1
ATOM 701 O O . HIS A 1 88 ? 12.447 2.669 -4.164 1.00 87.62 88 HIS A O 1
ATOM 707 N N . THR A 1 89 ? 12.239 4.881 -4.313 1.00 89.50 89 THR A N 1
ATOM 708 C CA . THR A 1 89 ? 11.753 5.046 -2.937 1.00 89.50 89 THR A CA 1
ATOM 709 C C . THR A 1 89 ? 10.873 6.280 -2.800 1.00 89.50 89 THR A C 1
ATOM 711 O O . THR A 1 89 ? 11.089 7.293 -3.463 1.00 89.50 89 THR A O 1
ATOM 714 N N . GLY A 1 90 ? 9.873 6.220 -1.925 1.00 90.12 90 GLY A N 1
ATOM 715 C CA . GLY A 1 90 ? 9.010 7.361 -1.665 1.00 90.12 90 GLY A CA 1
ATOM 716 C C . GLY A 1 90 ? 7.899 7.057 -0.674 1.00 90.12 90 GLY A C 1
ATOM 717 O O . GLY A 1 90 ? 7.920 6.050 0.030 1.00 90.12 90 GLY A O 1
ATOM 718 N N . ILE A 1 91 ? 6.918 7.957 -0.618 1.00 91.00 91 ILE A N 1
ATOM 719 C CA . ILE A 1 91 ? 5.734 7.816 0.233 1.00 91.00 91 ILE A CA 1
ATOM 720 C C . ILE A 1 91 ? 4.487 7.853 -0.647 1.00 91.00 91 ILE A C 1
ATOM 722 O O . ILE A 1 91 ? 4.295 8.797 -1.416 1.00 91.00 91 ILE A O 1
ATOM 726 N N . ALA A 1 92 ? 3.641 6.835 -0.517 1.00 91.44 92 ALA A N 1
ATOM 727 C CA . ALA A 1 92 ? 2.285 6.827 -1.044 1.00 91.44 92 ALA A CA 1
ATOM 728 C C . ALA A 1 92 ? 1.307 7.135 0.094 1.00 91.44 92 ALA A C 1
ATOM 730 O O . ALA A 1 92 ? 1.334 6.491 1.144 1.00 91.44 92 ALA A O 1
ATOM 731 N N . THR A 1 93 ? 0.435 8.117 -0.112 1.00 92.50 93 THR A N 1
ATOM 732 C CA . THR A 1 93 ? -0.634 8.442 0.839 1.00 92.50 93 THR A CA 1
ATOM 733 C C . THR A 1 93 ? -1.939 7.874 0.318 1.00 92.50 93 THR A C 1
ATOM 735 O O . THR A 1 93 ? -2.299 8.153 -0.820 1.00 92.50 93 THR A O 1
ATOM 738 N N . ILE A 1 94 ? -2.667 7.122 1.134 1.00 93.31 94 ILE A N 1
ATOM 739 C CA . ILE A 1 94 ? -3.972 6.549 0.797 1.00 93.31 94 ILE A CA 1
ATOM 740 C C . ILE A 1 94 ? -5.025 7.324 1.602 1.00 93.31 94 ILE A C 1
ATOM 742 O O . ILE A 1 94 ? -5.276 6.987 2.762 1.00 93.31 94 ILE A O 1
ATOM 746 N N . PRO A 1 95 ? -5.577 8.420 1.043 1.00 88.50 95 PRO A N 1
ATOM 747 C CA . PRO A 1 95 ? -6.469 9.317 1.770 1.00 88.50 95 PRO A CA 1
ATOM 748 C C . PRO A 1 95 ? -7.879 8.735 1.885 1.00 88.50 95 PRO A C 1
ATOM 750 O O . PRO A 1 95 ? -8.277 7.890 1.091 1.00 88.50 95 PRO A O 1
ATOM 753 N N . ASN A 1 96 ? -8.680 9.249 2.815 1.00 84.81 96 ASN A N 1
ATOM 754 C CA . ASN A 1 96 ? -10.084 8.879 3.032 1.00 84.81 96 ASN A CA 1
ATOM 755 C C . ASN A 1 96 ? -10.307 7.388 3.346 1.00 84.81 96 ASN A C 1
ATOM 757 O O . ASN A 1 96 ? -11.421 6.882 3.220 1.00 84.81 96 ASN A O 1
ATOM 761 N N . ALA A 1 97 ? -9.258 6.673 3.748 1.00 81.38 97 ALA A N 1
ATOM 762 C CA . ALA A 1 97 ? -9.354 5.320 4.268 1.00 81.38 97 ALA A CA 1
ATOM 763 C C . ALA A 1 97 ? -9.575 5.407 5.782 1.00 81.38 97 ALA A C 1
ATOM 765 O O . ALA A 1 97 ? -8.624 5.461 6.560 1.00 81.38 97 ALA A O 1
ATOM 766 N N . ALA A 1 98 ? -10.843 5.494 6.190 1.00 79.06 98 ALA A N 1
ATOM 767 C CA . ALA A 1 98 ? -11.197 5.551 7.602 1.00 79.06 98 ALA A CA 1
ATOM 768 C C . ALA A 1 98 ? -10.625 4.332 8.340 1.00 79.06 98 ALA A C 1
ATOM 770 O O . ALA A 1 98 ? -10.800 3.192 7.901 1.00 79.06 98 ALA A O 1
ATOM 771 N N . HIS A 1 99 ? -9.956 4.588 9.461 1.00 83.81 99 HIS A N 1
ATOM 772 C CA . HIS A 1 99 ? -9.423 3.556 10.333 1.00 83.81 99 HIS A CA 1
ATOM 773 C C . HIS A 1 99 ? -10.055 3.667 11.722 1.00 83.81 99 HIS A C 1
ATOM 775 O O . HIS A 1 99 ? -10.368 4.755 12.204 1.00 83.81 99 HIS A O 1
ATOM 781 N N . GLU A 1 100 ? -10.293 2.520 12.337 1.00 89.19 100 GLU A N 1
ATOM 782 C CA . GLU A 1 100 ? -10.861 2.391 13.671 1.00 89.19 100 GLU A CA 1
ATOM 783 C C . GLU A 1 100 ? -9.712 2.152 14.653 1.00 89.19 100 GLU A C 1
ATOM 785 O O . GLU A 1 100 ? -8.777 1.409 14.358 1.00 89.19 100 GLU A O 1
ATOM 790 N N . SER A 1 101 ? -9.756 2.813 15.808 1.00 88.12 101 SER A N 1
ATOM 791 C CA . SER A 1 101 ? -8.715 2.686 16.832 1.00 88.12 101 SER A CA 1
ATOM 792 C C . SER A 1 101 ? -8.589 1.228 17.298 1.00 88.12 101 SER A C 1
ATOM 794 O O . SER A 1 101 ? -9.587 0.544 17.530 1.00 88.12 101 SER A O 1
ATOM 796 N N . GLY A 1 102 ? -7.349 0.738 17.390 1.00 89.44 102 GLY A N 1
ATOM 797 C CA . GLY A 1 102 ? -7.039 -0.642 17.770 1.00 89.44 102 GLY A CA 1
ATOM 798 C C . GLY A 1 102 ? -7.275 -1.702 16.688 1.00 89.44 102 GLY A C 1
ATOM 799 O O . GLY A 1 102 ? -6.900 -2.855 16.905 1.00 89.44 102 GLY A O 1
ATOM 800 N N . GLU A 1 103 ? -7.841 -1.348 15.531 1.00 93.06 103 GLU A N 1
ATOM 801 C CA . GLU A 1 103 ? -8.028 -2.290 14.424 1.00 93.06 103 GLU A CA 1
ATOM 802 C C . GLU A 1 103 ? -6.731 -2.520 13.641 1.00 93.06 103 GLU A C 1
ATOM 804 O O . GLU A 1 103 ? -5.877 -1.635 13.508 1.00 93.06 103 GLU A O 1
ATOM 809 N N . ALA A 1 104 ? -6.593 -3.736 13.112 1.00 93.69 104 ALA A N 1
ATOM 810 C CA . ALA A 1 104 ? -5.482 -4.120 12.253 1.00 93.69 104 ALA A CA 1
ATOM 811 C C . ALA A 1 104 ? -5.817 -3.898 10.774 1.00 93.69 104 ALA A C 1
ATOM 813 O O . ALA A 1 104 ? -6.957 -4.080 10.335 1.00 93.69 104 ALA A O 1
ATOM 814 N N . TYR A 1 105 ? -4.792 -3.534 10.012 1.00 94.69 105 TYR A N 1
ATOM 815 C CA . TYR A 1 105 ? -4.858 -3.300 8.580 1.00 94.69 105 TYR A CA 1
ATOM 816 C C . TYR A 1 105 ? -3.663 -3.932 7.885 1.00 94.69 105 TYR A C 1
ATOM 818 O O . TYR A 1 105 ? -2.526 -3.796 8.345 1.00 94.69 105 TYR A O 1
ATOM 826 N N . THR A 1 106 ? -3.915 -4.542 6.734 1.00 96.38 106 THR A N 1
ATOM 827 C CA . THR A 1 106 ? -2.878 -5.091 5.865 1.00 96.38 106 THR A CA 1
ATOM 828 C C . THR A 1 106 ? -2.687 -4.170 4.673 1.00 96.38 106 THR A C 1
ATOM 830 O O . THR A 1 106 ? -3.620 -3.859 3.934 1.00 96.38 106 THR A O 1
ATOM 833 N N . LEU A 1 107 ? -1.454 -3.720 4.493 1.00 95.56 107 LEU A N 1
ATOM 834 C CA . LEU A 1 107 ? -0.999 -2.964 3.342 1.00 95.56 107 LEU A CA 1
ATOM 835 C C . LEU A 1 107 ? -0.427 -3.937 2.326 1.00 95.56 107 LEU A C 1
ATOM 837 O O . LEU A 1 107 ? 0.363 -4.811 2.685 1.00 95.56 107 LEU A O 1
ATOM 841 N N . VAL A 1 108 ? -0.797 -3.769 1.063 1.00 95.88 108 VAL A N 1
ATOM 842 C CA . VAL A 1 108 ? -0.323 -4.632 -0.018 1.00 95.88 108 VAL A CA 1
ATOM 843 C C . VAL A 1 108 ? 0.186 -3.767 -1.153 1.00 95.88 108 VAL A C 1
ATOM 845 O O . VAL A 1 108 ? -0.537 -2.913 -1.665 1.00 95.88 108 VAL A O 1
ATOM 848 N N . TYR A 1 109 ? 1.439 -3.995 -1.527 1.00 95.00 109 TYR A N 1
ATOM 849 C CA . TYR A 1 109 ? 2.080 -3.386 -2.676 1.00 95.00 109 TYR A CA 1
ATOM 850 C C . TYR A 1 109 ? 1.931 -4.316 -3.879 1.00 95.00 109 TYR A C 1
ATOM 852 O O . TYR A 1 109 ? 2.418 -5.450 -3.868 1.00 95.00 109 TYR A O 1
ATOM 860 N N . PHE A 1 110 ? 1.281 -3.806 -4.917 1.00 93.50 110 PHE A N 1
ATOM 861 C CA . PHE A 1 110 ? 1.181 -4.401 -6.232 1.00 93.50 110 PHE A CA 1
ATOM 862 C C . PHE A 1 110 ? 2.128 -3.725 -7.227 1.00 93.50 110 PHE A C 1
ATOM 864 O O . PHE A 1 110 ? 2.113 -2.503 -7.387 1.00 93.50 110 PHE A O 1
ATOM 871 N N . THR A 1 111 ? 2.883 -4.545 -7.952 1.00 90.75 111 THR A N 1
ATOM 872 C CA . THR A 1 111 ? 3.350 -4.164 -9.297 1.00 90.75 111 THR A CA 1
ATOM 873 C C . THR A 1 111 ? 2.260 -4.527 -10.290 1.00 90.75 111 THR A C 1
ATOM 875 O O . THR A 1 111 ? 1.512 -5.460 -9.996 1.00 90.75 111 THR A O 1
ATOM 878 N N . TRP A 1 112 ? 2.149 -3.804 -11.414 1.00 79.00 112 TRP A N 1
ATOM 879 C CA . TRP A 1 112 ? 1.213 -4.046 -12.528 1.00 79.00 112 TRP A CA 1
ATOM 880 C C . TRP A 1 112 ? 0.097 -5.081 -12.241 1.00 79.00 112 TRP A C 1
ATOM 882 O O . TRP A 1 112 ? 0.315 -6.295 -12.227 1.00 79.00 112 TRP A O 1
ATOM 892 N N . LYS A 1 113 ? -1.150 -4.604 -12.143 1.00 80.19 113 LYS A N 1
ATOM 893 C CA . LYS A 1 113 ? -2.382 -5.409 -12.077 1.00 80.19 113 LYS A CA 1
ATOM 894 C C . LYS A 1 113 ? -2.563 -5.848 -10.634 1.00 80.19 113 LYS A C 1
ATOM 896 O O . LYS A 1 113 ? -2.863 -5.000 -9.806 1.00 80.19 113 LYS A O 1
ATOM 901 N N . TRP A 1 114 ? -2.335 -7.119 -10.340 1.00 84.88 114 TRP A N 1
ATOM 902 C CA . TRP A 1 114 ? -2.583 -7.747 -9.046 1.00 84.88 114 TRP A CA 1
ATOM 903 C C . TRP A 1 114 ? -1.372 -8.543 -8.558 1.00 84.88 114 TRP A C 1
ATOM 905 O O . TRP A 1 114 ? -1.502 -9.423 -7.714 1.00 84.88 114 TRP A O 1
ATOM 915 N N . ASN A 1 115 ? -0.177 -8.246 -9.080 1.00 89.12 115 ASN A N 1
ATOM 916 C CA . ASN A 1 115 ? 1.032 -8.942 -8.669 1.00 89.12 115 ASN A CA 1
ATOM 917 C C . ASN A 1 115 ? 1.555 -8.381 -7.339 1.00 89.12 115 ASN A C 1
ATOM 919 O O . ASN A 1 115 ? 2.238 -7.354 -7.312 1.00 89.12 115 ASN A O 1
ATOM 923 N N . VAL A 1 116 ? 1.226 -9.065 -6.243 1.00 92.00 116 VAL A N 1
ATOM 924 C CA . VAL A 1 116 ? 1.686 -8.737 -4.887 1.00 92.00 116 VAL A CA 1
ATOM 925 C C . VAL A 1 116 ? 3.206 -8.892 -4.790 1.00 92.00 116 VAL A C 1
ATOM 927 O O . VAL A 1 116 ? 3.740 -9.971 -5.037 1.00 92.00 116 VAL A O 1
ATOM 930 N N . VAL A 1 117 ? 3.910 -7.828 -4.394 1.00 92.38 117 VAL A N 1
ATOM 931 C CA . VAL A 1 117 ? 5.382 -7.826 -4.257 1.00 92.38 117 VAL A CA 1
ATOM 932 C C . VAL A 1 117 ? 5.881 -7.553 -2.842 1.00 92.38 117 VAL A C 1
ATOM 934 O O . VAL A 1 117 ? 6.991 -7.966 -2.494 1.00 92.38 117 VAL A O 1
ATOM 937 N N . ALA A 1 118 ? 5.075 -6.878 -2.019 1.00 93.19 118 ALA A N 1
ATOM 938 C CA . ALA A 1 118 ? 5.367 -6.623 -0.615 1.00 93.19 118 ALA A CA 1
ATOM 939 C C . ALA A 1 118 ? 4.075 -6.423 0.182 1.00 93.19 118 ALA A C 1
ATOM 941 O O . ALA A 1 118 ? 3.065 -5.963 -0.349 1.00 93.19 118 ALA A O 1
ATOM 942 N N . THR A 1 119 ? 4.129 -6.741 1.470 1.00 94.88 119 THR A N 1
ATOM 943 C CA . THR A 1 119 ? 3.021 -6.549 2.406 1.00 94.88 119 THR A CA 1
ATOM 944 C C . THR A 1 119 ? 3.548 -6.045 3.738 1.00 94.88 119 THR A C 1
ATOM 946 O O . THR A 1 119 ? 4.655 -6.407 4.135 1.00 94.88 119 THR A O 1
ATOM 949 N N . ASP A 1 120 ? 2.737 -5.276 4.449 1.00 94.94 120 ASP A N 1
ATOM 950 C CA . ASP A 1 120 ? 2.984 -4.876 5.834 1.00 94.94 120 ASP A CA 1
ATOM 951 C C . ASP A 1 120 ? 1.663 -4.900 6.604 1.00 94.94 120 ASP A C 1
ATOM 953 O O . ASP A 1 120 ? 0.590 -4.823 6.011 1.00 94.94 120 ASP A O 1
ATOM 957 N N . THR A 1 121 ? 1.720 -5.060 7.920 1.00 93.94 121 THR A N 1
ATOM 958 C CA . THR A 1 121 ? 0.530 -5.033 8.775 1.00 93.94 121 THR A CA 1
ATOM 959 C C . THR A 1 121 ? 0.718 -3.993 9.853 1.00 93.94 121 THR A C 1
ATOM 961 O O . THR A 1 121 ? 1.720 -3.995 10.565 1.00 93.94 121 THR A O 1
ATOM 964 N N . ILE A 1 122 ? -0.280 -3.131 10.004 1.00 91.69 122 ILE A N 1
ATOM 965 C CA . ILE A 1 122 ? -0.269 -2.078 11.007 1.00 91.69 122 ILE A CA 1
ATOM 966 C C . ILE A 1 122 ? -1.518 -2.152 11.873 1.00 91.69 122 ILE A C 1
ATOM 968 O O . ILE A 1 122 ? -2.582 -2.565 11.423 1.00 91.69 122 ILE A O 1
ATOM 972 N N . THR A 1 123 ? -1.394 -1.719 13.120 1.00 92.00 123 THR A N 1
ATOM 973 C CA . THR A 1 123 ? -2.532 -1.536 14.021 1.00 92.00 123 THR A CA 1
ATOM 974 C C . THR A 1 123 ? -2.717 -0.049 14.250 1.00 92.00 123 THR A C 1
ATOM 976 O O . THR A 1 123 ? -1.759 0.644 14.599 1.00 92.00 123 THR A O 1
ATOM 979 N N . ALA A 1 124 ? -3.933 0.444 14.037 1.00 86.50 124 ALA A N 1
ATOM 980 C CA . ALA A 1 124 ? -4.259 1.827 14.335 1.00 86.50 124 ALA A CA 1
ATOM 981 C C . ALA A 1 124 ? -4.070 2.103 15.839 1.00 86.50 124 ALA A C 1
ATOM 983 O O . ALA A 1 124 ? -4.414 1.250 16.666 1.00 86.50 124 ALA A O 1
ATOM 984 N N . PRO A 1 125 ? -3.527 3.271 16.222 1.00 81.00 125 PRO A N 1
ATOM 985 C CA . PRO A 1 125 ? -3.351 3.619 17.625 1.00 81.00 125 PRO A CA 1
ATOM 986 C C . PRO A 1 125 ? -4.695 3.603 18.366 1.00 81.00 125 PRO A C 1
ATOM 988 O O . PRO A 1 125 ? -5.740 3.892 17.781 1.00 81.00 125 PRO A O 1
ATOM 991 N N . ALA A 1 126 ? -4.641 3.233 19.648 1.00 73.00 126 ALA A N 1
ATOM 992 C CA . ALA A 1 126 ? -5.800 3.188 20.535 1.00 73.00 126 ALA A CA 1
ATOM 993 C C . ALA A 1 126 ? -6.327 4.594 20.870 1.00 73.00 126 ALA A C 1
ATOM 995 O O . ALA A 1 126 ? -5.488 5.485 21.136 1.00 73.00 126 ALA A O 1
#

Radius of gyration: 14.07 Å; chains: 1; bounding box: 30×34×37 Å

pLDDT: mean 79.68, std 19.44, range [32.72, 96.38]

Sequence (126 aa):
MSQNRPAEPDIDELSDTTVQHKTGSGYSITGHTTDDGFAVHYETPDRHEPYGDWDWIAVYRGNEVPDDADLGNYINWNWTCPNEQCGHTGIATIPNAAHESGEAYTLVYFTWKWNVVATDTITAPA

Foldseek 3Di:
DDDDDDDDDDPVVPVPDPQPPDLAVWWEWDWDADPFGIKIKIFGPAPDDQVVQFKKKFKAWDFDDDDPVCLVPTLWMDGDCPPRDDGGIDMDDTGNSDDDAQTKMKMFIDGPDRRTNYIDMDGHHD

Secondary structure (DSSP, 8-state):
----PPPPPPGGG-TT--------TT-EEEEEEETTEEEEEEE--TT--TTTTT-EEEEEESSSPPPGGGGGG-SEEEES-SSS--TTEEEEEEET----TT-EEEEEEEETTTEEEEEEEEE---

Organism: Halorhabdus utahensis (strain DSM 12940 / JCM 11049 / AX-2) (NCBI:txid519442)